Protein AF-A0AAX3ID88-F1 (afdb_monom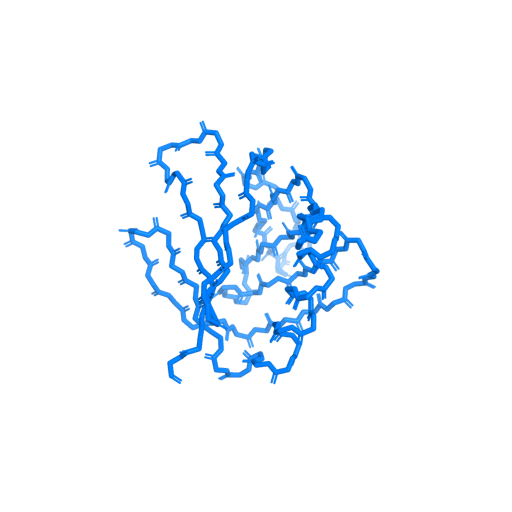er_lite)

Structure (mmCIF, N/CA/C/O backbone):
data_AF-A0AAX3ID88-F1
#
_entry.id   AF-A0AAX3ID88-F1
#
loop_
_atom_site.group_PDB
_atom_site.id
_atom_site.type_symbol
_atom_site.label_atom_id
_atom_site.label_alt_id
_atom_site.label_comp_id
_atom_site.label_asym_id
_atom_site.label_entity_id
_atom_site.label_seq_id
_atom_site.pdbx_PDB_ins_code
_atom_site.Cartn_x
_atom_site.Cartn_y
_atom_site.Cartn_z
_atom_site.occupancy
_atom_site.B_iso_or_equiv
_atom_site.auth_seq_id
_atom_site.auth_comp_id
_atom_site.auth_asym_id
_atom_site.auth_atom_id
_atom_site.pdbx_PDB_model_num
ATOM 1 N N . MET A 1 1 ? -17.822 4.243 21.368 1.00 51.00 1 MET A N 1
ATOM 2 C CA . MET A 1 1 ? -17.293 3.878 20.037 1.00 51.00 1 MET A CA 1
ATOM 3 C C . MET A 1 1 ? -15.966 3.185 20.276 1.00 51.00 1 MET A C 1
ATOM 5 O O . MET A 1 1 ? -15.126 3.793 20.923 1.00 51.00 1 MET A O 1
ATOM 9 N N . SER A 1 2 ? -15.820 1.916 19.883 1.00 64.06 2 SER A N 1
ATOM 10 C CA . SER A 1 2 ? -14.527 1.228 20.003 1.00 64.06 2 SER A CA 1
ATOM 11 C C . SER A 1 2 ? -13.549 1.857 19.016 1.00 64.06 2 SER A C 1
ATOM 13 O O . SER A 1 2 ? -13.912 2.073 17.859 1.00 64.06 2 SER A O 1
ATOM 15 N N . VAL A 1 3 ? -12.346 2.197 19.472 1.00 78.56 3 VAL A N 1
ATOM 16 C CA . VAL A 1 3 ? -11.265 2.638 18.586 1.00 78.56 3 VAL A CA 1
ATOM 17 C C . VAL A 1 3 ? -10.776 1.400 17.834 1.00 78.56 3 VAL A C 1
ATOM 19 O O . VAL A 1 3 ? -10.443 0.408 18.475 1.00 78.56 3 VAL A O 1
ATOM 22 N N . LYS A 1 4 ? -10.789 1.436 16.497 1.00 83.81 4 LYS A N 1
ATOM 23 C CA . LYS A 1 4 ? -10.265 0.343 15.658 1.00 83.81 4 LYS A CA 1
ATOM 24 C C . LYS A 1 4 ? -8.757 0.206 15.852 1.00 83.81 4 LYS A C 1
ATOM 26 O O . LYS A 1 4 ? -8.064 1.233 15.867 1.00 83.81 4 LYS A O 1
ATOM 31 N N . THR A 1 5 ? -8.266 -1.025 15.968 1.00 91.44 5 THR A N 1
ATOM 32 C CA . THR A 1 5 ? -6.824 -1.297 16.076 1.00 91.44 5 THR A CA 1
ATOM 33 C C . THR A 1 5 ? -6.117 -1.095 14.728 1.00 91.44 5 THR A C 1
ATOM 35 O O . THR A 1 5 ? -6.755 -0.760 13.725 1.00 91.44 5 THR A O 1
ATOM 38 N N . ALA A 1 6 ? -4.788 -1.231 14.690 1.00 89.75 6 ALA A N 1
ATOM 39 C CA . ALA A 1 6 ? -4.045 -1.186 13.429 1.00 89.75 6 ALA A CA 1
ATOM 40 C C . ALA A 1 6 ? -4.399 -2.390 12.541 1.00 89.75 6 ALA A C 1
ATOM 42 O O . ALA A 1 6 ? -4.609 -2.223 11.344 1.00 89.75 6 ALA A O 1
ATOM 43 N N . GLU A 1 7 ? -4.571 -3.565 13.145 1.00 92.25 7 GLU A N 1
ATOM 44 C CA . GLU A 1 7 ? -4.982 -4.801 12.481 1.00 92.25 7 GLU A CA 1
ATOM 45 C C . GLU A 1 7 ? -6.370 -4.655 11.852 1.00 92.25 7 GLU A C 1
ATOM 47 O O . GLU A 1 7 ? -6.536 -4.972 10.678 1.00 92.25 7 GLU A O 1
ATOM 52 N N . ASP A 1 8 ? -7.350 -4.104 12.581 1.00 92.25 8 ASP A N 1
ATOM 53 C CA . ASP A 1 8 ? -8.693 -3.853 12.037 1.00 92.25 8 ASP A CA 1
ATOM 54 C C . ASP A 1 8 ? -8.628 -2.962 10.786 1.00 92.25 8 ASP A C 1
ATOM 56 O O . ASP A 1 8 ? -9.271 -3.231 9.769 1.00 92.25 8 ASP A O 1
ATOM 60 N N . LYS A 1 9 ? -7.830 -1.889 10.852 1.00 92.38 9 LYS A N 1
ATOM 61 C CA . LYS A 1 9 ? -7.653 -0.948 9.739 1.00 92.38 9 LYS A CA 1
ATOM 62 C C . LYS A 1 9 ? -6.922 -1.595 8.565 1.00 92.38 9 LYS A C 1
ATOM 64 O O . LYS A 1 9 ? -7.294 -1.334 7.424 1.00 92.38 9 LYS A O 1
ATOM 69 N N . PHE A 1 10 ? -5.929 -2.438 8.836 1.00 93.56 10 PHE A N 1
ATOM 70 C CA . PHE A 1 10 ? -5.205 -3.191 7.819 1.00 93.56 10 PHE A CA 1
ATOM 71 C C . PHE A 1 10 ? -6.124 -4.184 7.095 1.00 93.56 10 PHE A C 1
ATOM 73 O O . PHE A 1 10 ? -6.167 -4.191 5.869 1.00 93.56 10 PHE A O 1
ATOM 80 N N . GLN A 1 11 ? -6.948 -4.946 7.821 1.00 92.69 11 GLN A N 1
ATOM 81 C CA . GLN A 1 11 ? -7.914 -5.860 7.195 1.00 92.69 11 GLN A CA 1
ATOM 82 C C . GLN A 1 11 ? -8.926 -5.108 6.319 1.00 92.69 11 GLN A C 1
ATOM 84 O O . GLN A 1 11 ? -9.231 -5.523 5.197 1.00 92.69 11 GLN A O 1
ATOM 89 N N . GLU A 1 12 ? -9.430 -3.966 6.794 1.00 92.44 12 GLU A N 1
ATOM 90 C CA . GLU A 1 12 ? -10.307 -3.102 5.997 1.00 92.44 12 GLU A CA 1
ATOM 91 C C . GLU A 1 12 ? -9.604 -2.544 4.755 1.00 92.44 12 GLU A C 1
ATOM 93 O O . GLU A 1 12 ? -10.217 -2.458 3.686 1.00 92.44 12 GLU A O 1
ATOM 98 N N . PHE A 1 13 ? -8.317 -2.215 4.876 1.00 93.31 13 PHE A N 1
ATOM 99 C CA . PHE A 1 13 ? -7.480 -1.795 3.763 1.00 93.31 13 PHE A CA 1
ATOM 100 C C . PHE A 1 13 ? -7.303 -2.910 2.728 1.00 93.31 13 PHE A C 1
ATOM 102 O O . PHE A 1 13 ? -7.569 -2.657 1.554 1.00 93.31 13 PHE A O 1
ATOM 109 N N . CYS A 1 14 ? -6.963 -4.140 3.129 1.00 93.19 14 CYS A N 1
ATOM 110 C CA . CYS A 1 14 ? -6.852 -5.297 2.230 1.00 93.19 14 CYS A CA 1
ATOM 111 C C . CYS A 1 14 ? -8.141 -5.514 1.422 1.00 93.19 14 CYS A C 1
ATOM 113 O O . CYS A 1 14 ? -8.109 -5.640 0.195 1.00 93.19 14 CYS A O 1
ATOM 115 N N . LEU A 1 15 ? -9.300 -5.467 2.089 1.00 92.25 15 LEU A N 1
ATOM 116 C CA . LEU A 1 15 ? -10.605 -5.563 1.425 1.00 92.25 15 LEU A CA 1
ATOM 117 C C . LEU A 1 15 ? -10.860 -4.387 0.472 1.00 92.25 15 LEU A C 1
ATOM 119 O O . LEU A 1 15 ? -11.444 -4.560 -0.603 1.00 92.25 15 LEU A O 1
ATOM 123 N N . PHE A 1 16 ? -10.449 -3.180 0.861 1.00 92.56 16 PHE A N 1
ATOM 124 C CA . PHE A 1 16 ? -10.590 -1.980 0.047 1.00 92.56 16 PHE A CA 1
ATOM 125 C C . PHE A 1 16 ? -9.747 -2.049 -1.230 1.00 92.56 16 PHE A C 1
ATOM 127 O O . PHE A 1 16 ? -10.284 -1.781 -2.310 1.00 92.56 16 PHE A O 1
ATOM 134 N N . VAL A 1 17 ? -8.470 -2.420 -1.137 1.00 92.94 17 VAL A N 1
ATOM 135 C CA . VAL A 1 17 ? -7.579 -2.471 -2.303 1.00 92.94 17 VAL A CA 1
ATOM 136 C C . VAL A 1 17 ? -7.961 -3.596 -3.256 1.00 92.94 17 VAL A C 1
ATOM 138 O O . VAL A 1 17 ? -8.036 -3.352 -4.458 1.00 92.94 17 VAL A O 1
ATOM 141 N N . GLU A 1 18 ? -8.343 -4.771 -2.748 1.00 91.31 18 GLU A N 1
ATOM 142 C CA . GLU A 1 18 ? -8.796 -5.885 -3.592 1.00 91.31 18 GLU A CA 1
ATOM 143 C C . GLU A 1 18 ? -10.067 -5.515 -4.370 1.00 91.31 18 GLU A C 1
ATOM 145 O O . GLU A 1 18 ? -10.165 -5.716 -5.585 1.00 91.31 18 GLU A O 1
ATOM 150 N N . LYS A 1 19 ? -11.034 -4.883 -3.692 1.00 92.38 19 LYS A N 1
ATOM 151 C CA . LYS A 1 19 ? -12.298 -4.457 -4.307 1.00 92.38 19 LYS A CA 1
ATOM 152 C C . LYS A 1 19 ? -12.114 -3.366 -5.363 1.00 92.38 19 LYS A C 1
ATOM 154 O O . LYS A 1 19 ? -12.912 -3.288 -6.298 1.00 92.38 19 LYS A O 1
ATOM 159 N N . ASN A 1 20 ? -11.112 -2.501 -5.204 1.00 92.06 20 ASN A N 1
ATOM 160 C CA . ASN A 1 20 ? -10.938 -1.307 -6.033 1.00 92.06 20 ASN A CA 1
ATOM 161 C C . ASN A 1 20 ? -9.676 -1.333 -6.904 1.00 92.06 20 ASN A C 1
ATOM 163 O O . ASN A 1 20 ? -9.365 -0.311 -7.509 1.00 92.06 20 ASN A O 1
ATOM 167 N N . LYS A 1 21 ? -8.979 -2.470 -7.025 1.00 86.94 2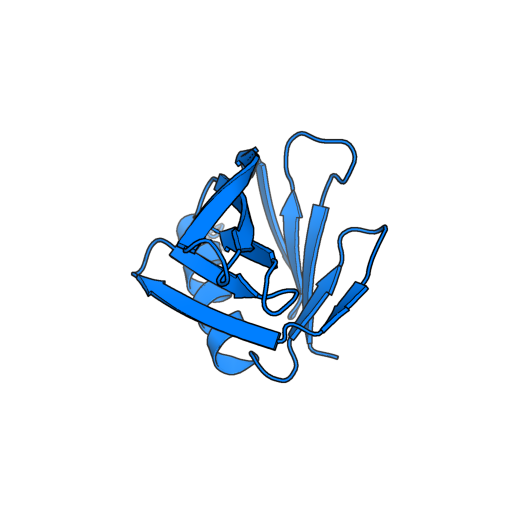1 LYS A N 1
ATOM 168 C CA . LYS A 1 21 ? -7.662 -2.599 -7.677 1.00 86.94 21 LYS A CA 1
ATOM 169 C C . LYS A 1 21 ? -7.495 -1.850 -9.004 1.00 86.94 21 LYS A C 1
ATOM 171 O O . LYS A 1 21 ? -6.491 -1.187 -9.208 1.00 86.94 21 LYS A O 1
ATOM 176 N N . PHE A 1 22 ? -8.506 -1.855 -9.877 1.00 85.38 22 PHE A N 1
ATOM 177 C CA . PHE A 1 22 ? -8.445 -1.192 -11.193 1.00 85.38 22 PHE A CA 1
ATOM 178 C C . PHE A 1 22 ? -8.737 0.320 -11.187 1.00 85.38 22 PHE A C 1
ATOM 180 O O . PHE A 1 22 ? -8.669 0.972 -12.235 1.00 85.38 22 PHE A O 1
ATOM 187 N N . ARG A 1 23 ? -9.109 0.872 -10.032 1.00 91.62 23 ARG A N 1
ATOM 188 C CA . ARG A 1 23 ? -9.448 2.286 -9.803 1.00 91.62 23 ARG A CA 1
ATOM 189 C C . ARG A 1 23 ? -8.621 2.915 -8.680 1.00 91.62 23 ARG A C 1
ATOM 191 O O . ARG A 1 23 ? -8.878 4.054 -8.308 1.00 91.62 23 ARG A O 1
ATOM 198 N N . LEU A 1 24 ? -7.693 2.153 -8.109 1.00 93.94 24 LEU A N 1
ATOM 199 C CA . LEU A 1 24 ? -6.918 2.569 -6.958 1.00 93.94 24 LEU A CA 1
ATOM 200 C C . LEU A 1 24 ? -5.818 3.537 -7.404 1.00 93.94 24 LEU A C 1
ATOM 202 O O . LEU A 1 24 ? -5.058 3.255 -8.331 1.00 93.94 24 LEU A O 1
ATOM 206 N N . MET A 1 25 ? -5.756 4.671 -6.726 1.00 94.75 25 MET A N 1
ATOM 207 C CA . MET A 1 25 ? -4.707 5.672 -6.830 1.00 94.75 25 MET A CA 1
ATOM 208 C C . MET A 1 25 ? -3.843 5.606 -5.576 1.00 94.75 25 MET A C 1
ATOM 210 O O . MET A 1 25 ? -4.339 5.297 -4.488 1.00 94.75 25 MET A O 1
ATOM 214 N N . VAL A 1 26 ? -2.561 5.907 -5.738 1.00 93.25 26 VAL A N 1
ATOM 215 C CA . VAL A 1 26 ? -1.603 6.059 -4.650 1.00 93.25 26 VAL A CA 1
ATOM 216 C C . VAL A 1 26 ? -0.846 7.373 -4.795 1.00 93.25 26 VAL A C 1
ATOM 218 O O . VAL A 1 26 ? -0.415 7.723 -5.893 1.00 93.25 26 VAL A O 1
ATOM 221 N N . ASP A 1 27 ? -0.700 8.091 -3.687 1.00 91.50 27 ASP A N 1
ATOM 222 C CA . ASP A 1 27 ? -0.080 9.414 -3.620 1.00 91.50 27 ASP A CA 1
ATOM 223 C C . ASP A 1 27 ? 0.807 9.528 -2.375 1.00 91.50 27 ASP A C 1
ATOM 225 O O . ASP A 1 27 ? 0.399 9.142 -1.280 1.00 91.50 27 ASP A O 1
ATOM 229 N N . ASN A 1 28 ? 2.014 10.064 -2.528 1.00 86.94 28 ASN A N 1
ATOM 230 C CA . ASN A 1 28 ? 2.930 10.353 -1.420 1.00 86.94 28 ASN A CA 1
ATOM 231 C C . ASN A 1 28 ? 3.293 11.847 -1.293 1.00 86.94 28 ASN A C 1
ATOM 233 O O . ASN A 1 28 ? 4.329 12.205 -0.729 1.00 86.94 28 ASN A O 1
ATOM 237 N N . GLY A 1 29 ? 2.498 12.725 -1.906 1.00 85.25 29 GLY A N 1
ATOM 238 C CA . GLY A 1 29 ? 2.695 14.171 -1.960 1.00 85.25 29 GLY A CA 1
ATOM 239 C C . GLY A 1 29 ? 3.719 14.643 -2.998 1.00 85.25 29 GLY A C 1
ATOM 240 O O . GLY A 1 29 ? 3.766 15.838 -3.292 1.00 85.25 29 GLY A O 1
ATOM 241 N N . ARG A 1 30 ? 4.541 13.748 -3.569 1.00 82.75 30 ARG A N 1
ATOM 242 C CA . ARG A 1 30 ? 5.468 14.071 -4.674 1.00 82.75 30 ARG A CA 1
ATOM 243 C C . ARG A 1 30 ? 5.041 13.450 -5.997 1.00 82.75 30 ARG A C 1
ATOM 245 O O . ARG A 1 30 ? 5.248 14.061 -7.044 1.00 82.75 30 ARG A O 1
ATOM 252 N N . PHE A 1 31 ? 4.485 12.246 -5.957 1.00 83.38 31 PHE A N 1
ATOM 253 C CA . PHE A 1 31 ? 3.910 11.591 -7.119 1.00 83.38 31 PHE A CA 1
ATOM 254 C C . PHE A 1 31 ? 2.542 11.017 -6.774 1.00 83.38 31 PHE A C 1
ATOM 256 O O . PHE A 1 31 ? 2.356 10.432 -5.712 1.00 83.38 31 PHE A O 1
ATOM 263 N N . GLU A 1 32 ? 1.631 11.129 -7.732 1.00 91.62 32 GLU A N 1
ATOM 264 C CA . GLU A 1 32 ? 0.345 10.448 -7.744 1.00 91.62 32 GLU A CA 1
ATOM 265 C C . GLU A 1 32 ? 0.365 9.448 -8.901 1.00 91.62 32 GLU A C 1
ATOM 267 O O . GLU A 1 32 ? 0.843 9.752 -10.003 1.00 91.62 32 GLU A O 1
ATOM 272 N N . ARG A 1 33 ? -0.112 8.228 -8.661 1.00 91.75 33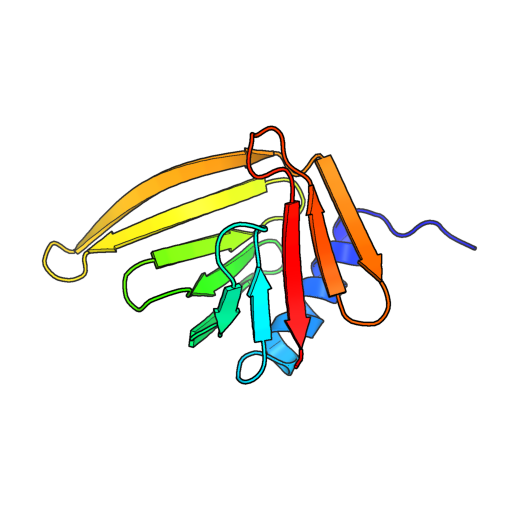 ARG A N 1
ATOM 273 C CA . ARG A 1 33 ? -0.119 7.185 -9.680 1.00 91.75 33 ARG A CA 1
ATOM 274 C C . ARG A 1 33 ? -1.302 6.242 -9.529 1.00 91.75 33 ARG A C 1
ATOM 276 O O . ARG A 1 33 ? -1.713 5.896 -8.428 1.00 91.75 33 ARG A O 1
ATOM 283 N N . LYS A 1 34 ? -1.794 5.754 -10.665 1.00 93.94 34 LYS A N 1
ATOM 284 C CA . LYS A 1 34 ? -2.729 4.634 -10.715 1.00 93.94 34 LYS A CA 1
ATOM 285 C C . LYS A 1 34 ? -2.022 3.308 -10.425 1.00 93.94 34 LYS A C 1
ATOM 287 O O . LYS A 1 34 ? -1.039 2.977 -11.086 1.00 93.94 34 LYS A O 1
ATOM 292 N N . VAL A 1 35 ? -2.560 2.538 -9.489 1.00 93.06 35 VAL A N 1
ATOM 293 C CA . VAL A 1 35 ? -2.107 1.175 -9.191 1.00 93.06 35 VAL A CA 1
ATOM 294 C C . VAL A 1 35 ? -2.373 0.267 -10.390 1.00 93.06 35 VAL A C 1
ATOM 296 O O . VAL A 1 35 ? -3.461 0.287 -10.975 1.00 93.06 35 VAL A O 1
ATOM 299 N N . THR A 1 36 ? -1.372 -0.526 -10.771 1.00 91.88 36 THR A N 1
ATOM 300 C CA . THR A 1 36 ? -1.451 -1.418 -11.938 1.00 91.88 36 THR A CA 1
ATOM 301 C C . THR A 1 36 ? -1.933 -2.815 -11.559 1.00 91.88 36 THR A C 1
ATOM 303 O O . THR A 1 36 ? -2.705 -3.423 -12.301 1.00 91.88 36 THR A O 1
ATOM 306 N N . ARG A 1 37 ? -1.522 -3.305 -10.385 1.00 92.62 37 ARG A N 1
ATOM 307 C CA . ARG A 1 37 ? -1.911 -4.602 -9.824 1.00 92.62 37 ARG A CA 1
ATOM 308 C C . ARG A 1 37 ? -1.916 -4.548 -8.300 1.00 92.62 37 ARG A C 1
ATOM 310 O O . ARG A 1 37 ? -1.132 -3.824 -7.693 1.00 92.62 37 ARG A O 1
ATOM 317 N N . VAL A 1 38 ? -2.797 -5.339 -7.701 1.00 94.19 38 VAL A N 1
ATOM 318 C CA . VAL A 1 38 ? -2.826 -5.621 -6.267 1.00 94.19 38 VAL A CA 1
ATOM 319 C C . VAL A 1 38 ? -2.863 -7.131 -6.115 1.00 94.19 38 VAL A C 1
ATOM 321 O O . VAL A 1 38 ? -3.722 -7.765 -6.728 1.00 94.19 38 VAL A O 1
ATOM 324 N N . ASP A 1 39 ? -1.957 -7.665 -5.305 1.00 92.44 39 ASP A N 1
ATOM 325 C CA . ASP A 1 39 ? -1.908 -9.072 -4.929 1.00 92.44 39 ASP A CA 1
ATOM 326 C C . ASP A 1 39 ? -1.999 -9.159 -3.398 1.00 92.44 39 ASP A C 1
ATOM 328 O O . ASP A 1 39 ? -1.114 -8.694 -2.678 1.00 92.44 39 ASP A O 1
ATOM 332 N N . VAL A 1 40 ? -3.094 -9.721 -2.881 1.00 89.88 40 VAL A N 1
ATOM 333 C CA . VAL A 1 40 ? -3.226 -10.036 -1.450 1.00 89.88 40 VAL A CA 1
ATOM 334 C C . VAL A 1 40 ? -2.538 -11.376 -1.216 1.00 89.88 40 VAL A C 1
ATOM 336 O O . VAL A 1 40 ? -3.024 -12.404 -1.691 1.00 89.88 40 VAL A O 1
ATOM 339 N N . ILE A 1 41 ? -1.387 -11.354 -0.544 1.00 89.81 41 ILE A N 1
ATOM 340 C CA . ILE A 1 41 ? -0.547 -12.544 -0.364 1.00 89.81 41 ILE A CA 1
ATOM 341 C C . ILE A 1 41 ? -1.139 -13.424 0.737 1.00 89.81 41 ILE A C 1
ATOM 343 O O . ILE A 1 41 ? -1.352 -14.620 0.535 1.00 89.81 41 ILE A O 1
ATOM 347 N N . ASP A 1 42 ? -1.454 -12.816 1.878 1.00 85.38 42 ASP A N 1
ATOM 348 C CA . ASP A 1 42 ? -2.087 -13.463 3.022 1.00 85.38 42 ASP A CA 1
ATOM 349 C C . ASP A 1 42 ? -2.850 -12.435 3.881 1.00 85.38 42 ASP A C 1
ATOM 351 O O . ASP A 1 42 ? -3.153 -11.324 3.441 1.00 85.38 42 ASP A O 1
ATOM 355 N N . SER A 1 43 ? -3.224 -12.822 5.104 1.00 85.56 43 SER A N 1
ATOM 356 C CA . SER A 1 43 ? -3.913 -11.944 6.053 1.00 85.56 43 SER A CA 1
ATOM 357 C C . SER A 1 43 ? -3.020 -10.872 6.677 1.00 85.56 43 SER A C 1
ATOM 359 O O . SER A 1 43 ? -3.527 -10.072 7.456 1.00 85.56 43 SER A O 1
ATOM 361 N N . GLU A 1 44 ? -1.723 -10.859 6.395 1.00 89.81 44 GLU A N 1
ATOM 362 C CA . GLU A 1 44 ? -0.730 -9.978 7.016 1.00 89.81 44 GLU A CA 1
ATOM 363 C C . GLU A 1 44 ? -0.005 -9.102 5.990 1.00 89.81 44 GLU A C 1
ATOM 365 O O . GLU A 1 44 ? 0.619 -8.117 6.379 1.00 89.81 44 GLU A O 1
ATOM 370 N N . CYS A 1 45 ? -0.124 -9.409 4.694 1.00 94.62 45 CYS A N 1
ATOM 371 C CA . CYS A 1 45 ? 0.586 -8.710 3.636 1.00 94.62 45 CYS A CA 1
ATOM 372 C C . CYS A 1 45 ? -0.258 -8.480 2.375 1.00 94.62 45 CYS A C 1
ATOM 374 O O . CYS A 1 45 ? -0.869 -9.394 1.807 1.00 94.62 45 CYS A O 1
ATOM 376 N N . VAL A 1 46 ? -0.198 -7.248 1.867 1.00 96.06 46 VAL A N 1
ATOM 377 C CA . VAL A 1 46 ? -0.658 -6.911 0.518 1.00 96.06 46 VAL A CA 1
ATOM 378 C C . VAL A 1 46 ? 0.459 -6.277 -0.298 1.00 96.06 46 VAL A C 1
ATOM 380 O O . VAL A 1 46 ? 1.165 -5.381 0.164 1.00 96.06 46 VAL A O 1
ATOM 383 N N . GLN A 1 47 ? 0.590 -6.732 -1.540 1.00 95.44 47 GLN A N 1
ATOM 384 C CA . GLN A 1 47 ? 1.540 -6.215 -2.508 1.00 95.44 47 GLN A CA 1
ATOM 385 C C . GLN A 1 47 ? 0.817 -5.339 -3.534 1.00 95.44 47 GLN A C 1
ATOM 387 O O . GLN A 1 47 ? -0.143 -5.759 -4.182 1.00 95.44 47 GLN A O 1
ATOM 392 N N . ILE A 1 48 ? 1.293 -4.108 -3.703 1.00 95.00 48 ILE A N 1
ATOM 393 C CA . ILE A 1 48 ? 0.709 -3.111 -4.602 1.00 95.00 48 ILE A CA 1
ATOM 394 C C . ILE A 1 48 ? 1.747 -2.703 -5.641 1.00 95.00 48 ILE A C 1
ATOM 396 O O . ILE A 1 48 ? 2.814 -2.197 -5.303 1.00 95.00 48 ILE A O 1
ATOM 400 N N . TYR A 1 49 ? 1.426 -2.889 -6.916 1.00 93.06 49 TY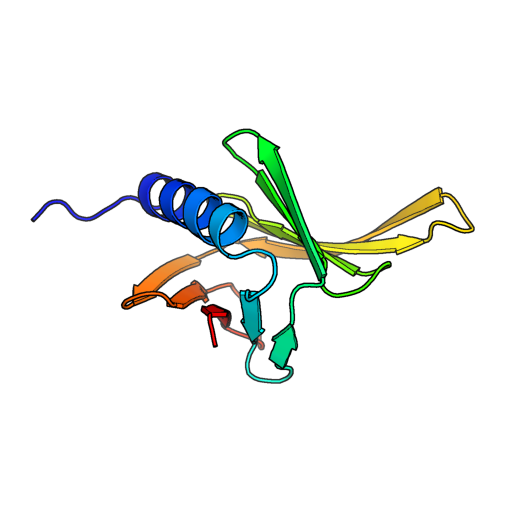R A N 1
ATOM 401 C CA . TYR A 1 49 ? 2.315 -2.567 -8.027 1.00 93.06 49 TYR A CA 1
ATOM 402 C C . TYR A 1 49 ? 2.091 -1.132 -8.505 1.00 93.06 49 TYR A C 1
ATOM 404 O O . TYR A 1 49 ? 0.968 -0.716 -8.815 1.00 93.06 49 TYR A O 1
ATOM 412 N N . LEU A 1 50 ? 3.192 -0.383 -8.567 1.00 90.19 50 LEU A N 1
ATOM 413 C CA . LEU A 1 50 ? 3.259 0.986 -9.083 1.00 90.19 50 LEU A CA 1
ATOM 414 C C . LEU A 1 50 ? 3.722 0.988 -10.549 1.00 90.19 50 LEU A C 1
ATOM 416 O O . LEU A 1 50 ? 3.287 1.810 -11.358 1.00 90.19 50 LEU A O 1
ATOM 420 N N . THR A 1 51 ? 4.603 0.057 -10.903 1.00 90.00 51 THR A N 1
ATOM 421 C CA . THR A 1 51 ? 4.988 -0.290 -12.278 1.00 90.00 51 THR A CA 1
ATOM 422 C C . THR A 1 51 ? 5.124 -1.806 -12.386 1.00 90.00 51 THR A C 1
ATOM 424 O O . THR A 1 51 ? 4.951 -2.518 -11.399 1.00 90.00 51 THR A O 1
ATOM 427 N N . ASP A 1 52 ? 5.484 -2.303 -13.567 1.00 87.19 52 ASP A N 1
ATOM 428 C CA . ASP A 1 52 ? 5.810 -3.723 -13.766 1.00 87.19 52 ASP A CA 1
ATOM 429 C C . ASP A 1 52 ? 7.065 -4.166 -12.979 1.00 87.19 52 ASP A C 1
ATOM 431 O O . ASP A 1 52 ? 7.273 -5.355 -12.739 1.00 87.19 52 ASP A O 1
ATOM 435 N N . GLU A 1 53 ? 7.876 -3.200 -12.541 1.00 91.88 53 GLU A N 1
ATOM 436 C CA . GLU A 1 53 ? 9.183 -3.402 -11.905 1.00 91.88 53 GLU A CA 1
ATOM 437 C C . GLU A 1 53 ? 9.246 -2.810 -10.489 1.00 91.88 53 GLU A C 1
ATOM 439 O O . GLU A 1 53 ? 10.245 -2.966 -9.801 1.00 91.88 53 GLU A O 1
ATOM 444 N N . THR A 1 54 ? 8.218 -2.091 -10.029 1.00 92.19 54 THR A N 1
ATOM 445 C CA . THR A 1 54 ? 8.204 -1.476 -8.694 1.00 92.19 54 THR A CA 1
ATOM 446 C C . THR A 1 54 ? 6.911 -1.790 -7.974 1.00 92.19 54 THR A C 1
ATOM 448 O O . THR A 1 54 ? 5.810 -1.598 -8.501 1.00 92.19 54 THR A O 1
ATOM 451 N N . CYS A 1 55 ? 7.049 -2.251 -6.739 1.00 93.25 55 CYS A N 1
ATOM 452 C CA . CYS A 1 55 ? 5.925 -2.586 -5.886 1.00 93.25 55 CYS A CA 1
ATOM 453 C C . CYS A 1 55 ? 6.187 -2.172 -4.441 1.00 93.25 55 CYS A C 1
ATOM 455 O O . CYS A 1 55 ? 7.319 -1.887 -4.040 1.00 93.25 55 CYS A O 1
ATOM 457 N N . VAL A 1 56 ? 5.103 -2.132 -3.681 1.00 94.06 56 VAL A N 1
ATOM 458 C CA . VAL A 1 56 ? 5.096 -1.828 -2.261 1.00 94.06 56 VAL A CA 1
ATOM 459 C C . VAL A 1 56 ? 4.430 -2.983 -1.536 1.00 94.06 56 VAL A C 1
ATOM 461 O O . VAL A 1 56 ? 3.283 -3.314 -1.842 1.00 94.06 56 VAL A O 1
ATOM 464 N N . PHE A 1 57 ? 5.141 -3.589 -0.595 1.00 95.50 57 PHE A N 1
ATOM 465 C CA . PHE A 1 57 ? 4.569 -4.521 0.366 1.00 95.50 57 PHE A CA 1
ATOM 466 C C . PHE A 1 57 ? 4.104 -3.729 1.577 1.00 95.50 57 PHE A C 1
ATOM 468 O O . PHE A 1 57 ? 4.839 -2.892 2.103 1.00 95.50 57 PHE A O 1
ATOM 475 N N . ILE A 1 58 ? 2.870 -3.969 1.996 1.00 95.25 58 ILE A N 1
ATOM 476 C CA . ILE A 1 58 ? 2.267 -3.300 3.142 1.00 95.25 58 ILE A CA 1
ATOM 477 C C . ILE A 1 58 ? 1.848 -4.378 4.122 1.00 95.25 58 ILE A C 1
ATOM 479 O O . ILE A 1 58 ? 1.056 -5.262 3.783 1.00 95.25 58 ILE A O 1
ATOM 483 N N . TYR A 1 59 ? 2.376 -4.251 5.329 1.00 94.81 59 TYR A N 1
ATOM 484 C CA . TYR A 1 59 ? 2.033 -5.034 6.501 1.00 94.81 59 TYR A CA 1
ATOM 485 C C . TYR A 1 59 ? 1.292 -4.141 7.502 1.00 94.81 59 TYR A C 1
ATOM 487 O O . TYR A 1 59 ? 1.087 -2.947 7.267 1.00 94.81 59 TYR A O 1
ATOM 495 N N . VAL A 1 60 ? 0.893 -4.705 8.641 1.00 93.81 60 VAL A N 1
ATOM 496 C CA . VAL A 1 60 ? 0.198 -3.950 9.697 1.00 93.81 60 VAL A CA 1
ATOM 497 C C . VAL A 1 60 ? 1.051 -2.786 10.219 1.00 93.81 60 VAL A C 1
ATOM 499 O O . VAL A 1 60 ? 0.536 -1.684 10.421 1.00 93.81 60 VAL A O 1
ATOM 502 N N . ASP A 1 61 ? 2.344 -3.019 10.431 1.00 92.81 61 ASP A N 1
ATOM 503 C CA . ASP A 1 61 ? 3.268 -2.099 11.099 1.00 92.81 61 ASP A CA 1
ATOM 504 C C . ASP A 1 61 ? 4.456 -1.679 10.227 1.00 92.81 61 ASP A C 1
ATOM 506 O O . ASP A 1 61 ? 5.273 -0.877 10.669 1.00 92.81 61 ASP A O 1
ATOM 510 N N . THR A 1 62 ? 4.558 -2.195 9.002 1.00 92.88 62 THR A N 1
ATOM 511 C CA . THR A 1 62 ? 5.739 -2.032 8.151 1.00 92.88 62 THR A CA 1
ATOM 512 C C . THR A 1 62 ? 5.340 -1.834 6.694 1.00 92.88 62 THR A C 1
ATOM 514 O O . THR A 1 62 ? 4.354 -2.399 6.216 1.00 92.88 62 THR A O 1
ATOM 517 N N . ILE A 1 63 ? 6.124 -1.041 5.971 1.00 92.81 63 ILE A N 1
ATOM 518 C CA . ILE A 1 63 ? 6.016 -0.860 4.528 1.00 92.81 63 ILE A CA 1
ATOM 519 C C . ILE A 1 63 ? 7.372 -1.089 3.867 1.00 92.81 63 ILE A C 1
ATOM 521 O O . ILE A 1 63 ? 8.384 -0.579 4.339 1.00 92.81 63 ILE A O 1
ATOM 525 N N . GLU A 1 64 ? 7.397 -1.827 2.760 1.00 93.00 64 GLU A N 1
ATOM 526 C CA . GLU A 1 64 ? 8.623 -2.126 2.021 1.00 93.00 64 GLU A CA 1
ATOM 527 C C . GLU A 1 64 ? 8.476 -1.759 0.547 1.00 93.00 64 GLU A C 1
ATOM 529 O O . GLU A 1 64 ? 7.563 -2.219 -0.137 1.00 93.00 64 GLU A O 1
ATOM 534 N N . TYR A 1 65 ? 9.398 -0.945 0.041 1.00 91.44 65 TYR A N 1
ATOM 535 C CA . TYR A 1 65 ? 9.501 -0.616 -1.376 1.00 91.44 65 TYR A CA 1
ATOM 536 C C . TYR A 1 65 ? 10.533 -1.510 -2.037 1.00 91.44 65 TYR A C 1
ATOM 538 O O . TYR A 1 65 ? 11.683 -1.592 -1.594 1.00 91.44 65 TYR A O 1
ATOM 546 N N . VAL A 1 66 ? 10.134 -2.127 -3.141 1.00 94.44 66 VAL A N 1
ATOM 547 C CA . VAL A 1 66 ? 10.937 -3.139 -3.816 1.00 94.44 66 VAL A CA 1
ATOM 548 C C . VAL A 1 66 ? 10.994 -2.863 -5.311 1.00 94.44 66 VAL A C 1
ATOM 550 O O . VAL A 1 66 ? 9.982 -2.534 -5.938 1.00 94.44 66 VAL A O 1
ATOM 553 N N . TYR A 1 67 ? 12.190 -3.029 -5.873 1.00 94.19 67 TYR A N 1
ATOM 554 C CA . TYR A 1 67 ? 12.422 -3.105 -7.310 1.00 94.19 67 TYR A CA 1
ATOM 555 C C . TYR A 1 67 ? 12.581 -4.568 -7.731 1.00 94.19 67 TYR A C 1
ATOM 557 O O . TYR A 1 67 ? 13.338 -5.318 -7.109 1.00 94.19 67 TYR A O 1
ATOM 565 N N . ILE A 1 68 ? 11.865 -4.963 -8.778 1.00 91.31 68 ILE A N 1
ATOM 566 C CA . ILE A 1 68 ? 11.874 -6.301 -9.360 1.00 91.31 68 ILE A CA 1
ATOM 567 C C . ILE A 1 68 ? 12.447 -6.193 -10.767 1.00 91.31 68 ILE A C 1
ATOM 569 O O . ILE A 1 68 ? 11.843 -5.582 -11.649 1.00 91.31 68 ILE A O 1
ATOM 573 N N . ASP A 1 69 ? 13.590 -6.837 -10.971 1.00 88.12 69 ASP A N 1
ATOM 574 C CA . ASP A 1 69 ? 14.208 -7.001 -12.276 1.00 88.12 69 ASP A CA 1
ATOM 575 C C . ASP A 1 69 ? 13.957 -8.424 -12.781 1.00 88.12 69 ASP A C 1
ATOM 577 O O . ASP A 1 69 ? 14.613 -9.388 -12.375 1.00 88.12 69 ASP A O 1
ATOM 581 N N . TRP A 1 70 ? 12.987 -8.557 -13.683 1.00 81.25 70 TRP A N 1
ATOM 582 C CA . TRP A 1 70 ? 12.628 -9.843 -14.279 1.00 81.25 70 TRP A CA 1
ATOM 583 C C . TRP A 1 70 ? 13.677 -10.364 -15.266 1.00 81.25 70 TRP A C 1
ATOM 585 O O . TRP A 1 70 ? 13.702 -11.562 -15.536 1.00 81.25 70 TRP A O 1
ATOM 595 N N . VAL A 1 71 ? 14.539 -9.497 -15.809 1.00 86.50 71 VAL A N 1
ATOM 596 C CA . VAL A 1 71 ? 15.589 -9.899 -16.758 1.00 86.50 71 VAL A CA 1
ATOM 597 C C . VAL A 1 71 ? 16.676 -10.682 -16.035 1.00 86.50 71 VAL A C 1
ATOM 599 O O . VAL A 1 71 ? 17.204 -11.652 -16.580 1.00 86.50 71 VAL A O 1
ATOM 602 N N . PHE A 1 72 ? 16.991 -10.278 -14.805 1.00 87.12 72 PHE A N 1
ATOM 603 C CA . PHE A 1 72 ? 18.018 -10.924 -13.990 1.00 87.12 72 PHE A CA 1
ATOM 604 C C . PHE A 1 72 ? 17.463 -11.755 -12.830 1.00 87.12 72 PHE A C 1
ATOM 606 O O . PHE A 1 72 ? 18.255 -12.240 -12.024 1.00 87.12 72 PHE A O 1
ATOM 613 N N . GLU A 1 73 ? 16.139 -11.920 -12.747 1.00 83.94 73 GLU A N 1
ATOM 614 C CA . GLU A 1 73 ? 15.435 -12.606 -11.651 1.00 83.94 73 GLU A CA 1
ATOM 615 C C . GLU A 1 73 ? 15.844 -12.069 -10.266 1.00 83.94 73 GLU A C 1
ATOM 617 O O . GLU A 1 73 ? 15.992 -12.812 -9.294 1.00 83.94 73 GLU A O 1
ATOM 622 N N . GLN A 1 74 ? 16.061 -10.755 -10.177 1.00 85.69 74 GLN A N 1
ATOM 623 C CA . GLN A 1 74 ? 16.543 -10.093 -8.969 1.00 85.69 74 GLN A CA 1
ATOM 624 C C . GLN A 1 74 ? 15.452 -9.253 -8.322 1.00 85.69 74 GLN A C 1
ATOM 626 O O . GLN A 1 74 ? 14.677 -8.562 -8.980 1.00 85.69 74 GLN A O 1
ATOM 631 N N . VAL A 1 75 ? 15.445 -9.280 -6.994 1.00 87.88 75 VAL A N 1
ATOM 632 C CA . VAL A 1 75 ? 14.573 -8.460 -6.161 1.00 87.88 75 VAL A CA 1
ATOM 633 C C . VAL A 1 75 ? 15.461 -7.651 -5.229 1.00 87.88 75 VAL A C 1
ATOM 635 O O . VAL A 1 75 ? 16.280 -8.211 -4.501 1.00 87.88 75 VAL A O 1
ATOM 638 N N . SER A 1 76 ? 15.326 -6.329 -5.281 1.00 90.81 76 SER A N 1
ATOM 639 C CA . SER A 1 76 ? 16.100 -5.401 -4.459 1.00 90.81 76 SER A CA 1
ATOM 640 C C . SER A 1 76 ? 15.177 -4.598 -3.556 1.00 90.81 76 SER A C 1
ATOM 642 O O . SER A 1 76 ? 14.320 -3.854 -4.038 1.00 90.81 76 SER A O 1
ATOM 644 N N . ASN A 1 77 ? 15.393 -4.699 -2.244 1.00 90.06 77 ASN A N 1
ATOM 645 C CA . ASN A 1 77 ? 14.746 -3.820 -1.276 1.00 90.06 77 ASN A CA 1
ATOM 646 C C . ASN A 1 77 ? 15.317 -2.414 -1.439 1.00 90.06 77 ASN A C 1
ATOM 648 O O . ASN A 1 77 ? 16.488 -2.167 -1.152 1.00 90.06 77 ASN A O 1
ATOM 652 N N . LEU A 1 78 ? 14.482 -1.495 -1.912 1.00 87.94 78 LEU A N 1
ATOM 653 C CA . LEU A 1 78 ? 14.833 -0.084 -2.001 1.00 87.94 78 LEU A CA 1
ATOM 654 C C . LEU A 1 78 ? 14.773 0.551 -0.617 1.00 87.94 78 LEU A C 1
ATOM 656 O O . LEU A 1 78 ? 15.586 1.421 -0.301 1.00 87.94 78 LEU A O 1
ATOM 660 N N . ARG A 1 79 ? 13.781 0.139 0.185 1.00 87.19 79 ARG A N 1
ATOM 661 C CA . ARG A 1 79 ? 13.479 0.766 1.466 1.00 87.19 79 ARG A CA 1
ATOM 662 C C . ARG A 1 79 ? 12.505 -0.049 2.317 1.00 87.19 79 ARG A C 1
ATOM 664 O O . ARG A 1 79 ? 11.630 -0.703 1.762 1.00 87.19 79 ARG A O 1
ATOM 671 N N . SER A 1 80 ? 12.624 0.060 3.640 1.00 89.19 80 SER A N 1
ATOM 672 C CA . SER A 1 80 ? 11.658 -0.447 4.619 1.00 89.19 80 SER A CA 1
ATOM 673 C C . SER A 1 80 ? 11.449 0.597 5.719 1.00 89.19 80 SER A C 1
ATOM 675 O O . SER A 1 80 ? 12.430 1.172 6.197 1.00 89.19 80 SER A O 1
ATOM 677 N N . ASP A 1 81 ? 10.199 0.866 6.095 1.00 89.75 81 ASP A N 1
ATOM 678 C CA . ASP A 1 81 ? 9.844 1.806 7.162 1.00 89.75 81 ASP A CA 1
ATOM 679 C C . ASP A 1 81 ? 8.747 1.249 8.068 1.00 89.75 81 ASP A C 1
ATOM 681 O O . ASP A 1 81 ? 7.824 0.574 7.614 1.00 89.75 81 ASP A O 1
ATOM 685 N N . GLY A 1 82 ? 8.800 1.624 9.346 1.00 90.00 82 GLY A N 1
ATOM 686 C CA . GLY A 1 82 ? 7.712 1.373 10.285 1.00 90.00 82 GLY A CA 1
ATOM 687 C C . GLY A 1 82 ? 6.534 2.329 10.070 1.00 90.00 82 GLY A C 1
ATOM 688 O O . GLY A 1 82 ? 6.710 3.550 9.992 1.00 90.00 82 GLY A O 1
ATOM 689 N N . ILE A 1 83 ? 5.324 1.778 10.030 1.00 90.75 83 ILE A N 1
ATOM 690 C CA . ILE A 1 83 ? 4.061 2.512 10.023 1.00 90.75 83 ILE A CA 1
ATOM 691 C C . ILE A 1 83 ? 3.762 2.969 11.452 1.00 90.75 83 ILE A C 1
ATOM 693 O O . ILE A 1 83 ? 3.497 2.177 12.354 1.00 90.75 83 ILE A O 1
ATOM 697 N N . LYS A 1 84 ? 3.754 4.285 11.649 1.00 90.31 84 LYS A N 1
ATOM 698 C CA . LYS A 1 84 ? 3.396 4.932 12.916 1.00 90.31 84 LYS A CA 1
ATOM 699 C C . LYS A 1 84 ? 1.897 4.953 13.139 1.00 90.31 84 LYS A C 1
ATOM 701 O O . LYS A 1 84 ? 1.427 4.770 14.261 1.00 90.31 84 LYS A O 1
ATOM 706 N N . GLN A 1 85 ? 1.148 5.246 12.080 1.00 89.75 85 GLN A N 1
ATOM 707 C CA . GLN A 1 85 ? -0.278 5.486 12.194 1.00 89.75 85 GLN A CA 1
ATOM 708 C C . GLN A 1 85 ? -1.013 5.186 10.893 1.00 89.75 85 GLN A C 1
ATOM 710 O O . GLN A 1 85 ? -0.604 5.584 9.806 1.00 89.75 85 GLN A O 1
ATOM 715 N N . TRP A 1 86 ? -2.166 4.541 11.057 1.00 92.06 86 TRP A N 1
ATOM 716 C CA . TRP A 1 86 ? -3.180 4.381 10.026 1.00 92.06 86 TRP A CA 1
ATOM 717 C C . TRP A 1 86 ? -4.277 5.431 10.206 1.00 92.06 86 TRP A C 1
ATOM 719 O O . TRP A 1 86 ? -5.004 5.413 11.215 1.00 92.06 86 TRP A O 1
ATOM 729 N N . ASN A 1 87 ? -4.435 6.299 9.211 1.00 90.75 87 ASN A N 1
ATOM 730 C CA . ASN A 1 87 ? -5.503 7.290 9.127 1.00 90.75 87 ASN A CA 1
ATOM 731 C C . ASN A 1 87 ? -6.510 6.861 8.052 1.00 90.75 87 ASN A C 1
ATOM 733 O O . ASN A 1 87 ? -6.139 6.568 6.920 1.00 90.75 87 ASN A O 1
ATOM 737 N N . VAL A 1 88 ? -7.793 6.784 8.413 1.00 87.81 88 VAL A N 1
ATOM 738 C CA . VAL A 1 88 ? -8.854 6.308 7.511 1.00 87.81 88 VAL A CA 1
ATOM 739 C C . VAL A 1 88 ? -9.959 7.353 7.445 1.00 87.81 88 VAL A C 1
ATOM 741 O O . VAL A 1 88 ? -10.604 7.640 8.455 1.00 87.81 88 VAL A O 1
ATOM 744 N N . ALA A 1 89 ? -10.192 7.910 6.257 1.00 84.56 89 ALA A N 1
ATOM 745 C CA . ALA A 1 89 ? -11.193 8.949 6.031 1.00 84.56 89 ALA A CA 1
ATOM 746 C C . ALA A 1 89 ? -12.040 8.648 4.788 1.00 84.56 89 ALA A C 1
ATOM 748 O O . ALA A 1 89 ? -11.569 8.744 3.657 1.00 84.56 89 ALA A O 1
ATOM 749 N N . SER A 1 90 ? -13.323 8.332 4.995 1.00 79.19 90 SER A N 1
ATOM 750 C CA . SER A 1 90 ? -14.319 7.962 3.969 1.00 79.19 90 SER A CA 1
ATOM 751 C C . SER A 1 90 ? -13.930 6.754 3.101 1.00 79.19 90 SER A C 1
ATOM 753 O O . SER A 1 90 ? -14.536 5.694 3.227 1.00 79.19 90 SER A O 1
ATOM 755 N N . LYS A 1 91 ? -12.951 6.925 2.206 1.00 78.94 91 LYS A N 1
ATOM 756 C CA . LYS A 1 91 ? -12.382 5.928 1.278 1.00 78.94 91 LYS A CA 1
ATOM 757 C C . LYS A 1 91 ? -10.905 6.211 0.954 1.00 78.94 91 LYS A C 1
ATOM 759 O O . LYS A 1 91 ? -10.401 5.743 -0.062 1.00 78.94 91 LYS A O 1
ATOM 764 N N . LYS A 1 92 ? -10.248 7.024 1.781 1.00 90.38 92 LYS A N 1
ATOM 765 C CA . LYS A 1 92 ? -8.822 7.316 1.721 1.00 90.38 92 LYS A CA 1
ATOM 766 C C . LYS A 1 92 ? -8.151 6.637 2.911 1.00 90.38 92 LYS A C 1
ATOM 768 O O . LYS A 1 92 ? -8.586 6.845 4.046 1.00 90.38 92 LYS A O 1
ATOM 773 N N . TYR A 1 93 ? -7.143 5.824 2.635 1.00 93.25 93 TYR A N 1
ATOM 774 C CA . TYR A 1 93 ? -6.279 5.206 3.636 1.00 93.25 93 TYR A CA 1
ATOM 775 C C . TYR A 1 93 ? -4.919 5.872 3.561 1.00 93.25 93 TYR A C 1
ATOM 777 O O . TYR A 1 93 ? -4.339 5.939 2.484 1.00 93.25 93 TYR A O 1
ATOM 785 N N . GLU A 1 94 ? -4.424 6.376 4.679 1.00 93.00 94 GLU A N 1
ATOM 786 C CA . GLU A 1 94 ? -3.141 7.064 4.746 1.00 93.00 94 GLU A CA 1
ATOM 787 C C . GLU A 1 94 ? -2.256 6.388 5.793 1.00 93.00 94 GLU A C 1
ATOM 789 O O . GLU A 1 94 ? -2.665 6.196 6.943 1.00 93.00 94 GLU A O 1
ATOM 794 N N . LEU A 1 95 ? -1.048 6.027 5.371 1.00 92.31 95 LEU A N 1
ATOM 795 C CA . LEU A 1 95 ? -0.003 5.434 6.197 1.00 92.31 95 LEU A CA 1
ATOM 796 C C . LEU A 1 95 ? 1.006 6.508 6.549 1.00 92.3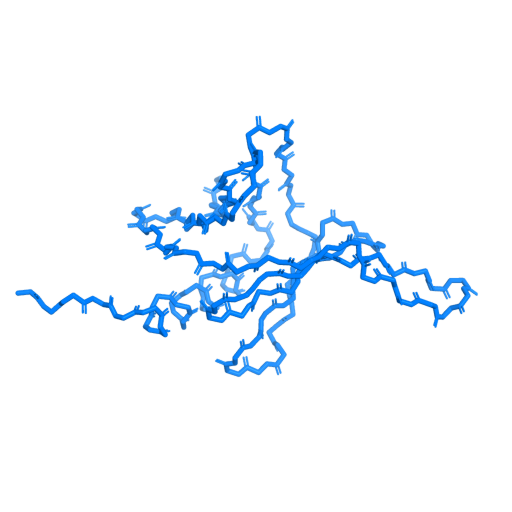1 95 LEU A C 1
ATOM 798 O O . LEU A 1 95 ? 1.645 7.040 5.647 1.00 92.31 95 LEU A O 1
ATOM 802 N N . GLU A 1 96 ? 1.172 6.809 7.830 1.00 90.00 96 GLU A N 1
ATOM 803 C CA . GLU A 1 96 ? 2.233 7.698 8.308 1.00 90.00 96 GLU A CA 1
ATOM 804 C C .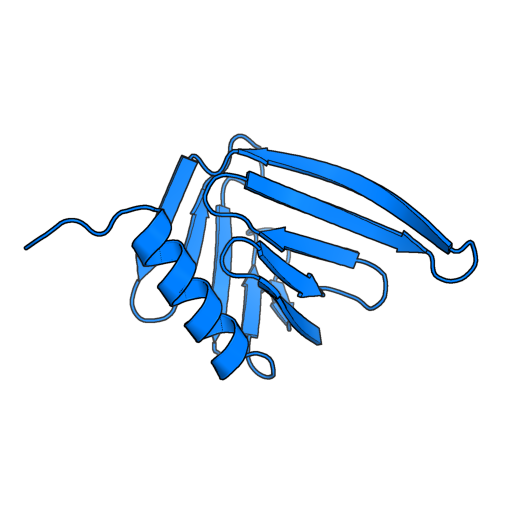 GLU A 1 96 ? 3.468 6.880 8.716 1.00 90.00 96 GLU A C 1
ATOM 806 O O . GLU A 1 96 ? 3.331 5.907 9.456 1.00 90.00 96 GLU A O 1
ATOM 811 N N . TYR A 1 97 ? 4.664 7.262 8.258 1.00 85.25 97 TYR A N 1
ATOM 812 C CA . TYR A 1 97 ? 5.938 6.563 8.525 1.00 85.25 97 TYR A CA 1
ATOM 813 C C . TYR A 1 97 ? 7.111 7.550 8.711 1.00 85.25 97 TYR A C 1
ATOM 815 O O . TYR A 1 97 ? 6.963 8.749 8.482 1.00 85.25 97 TYR A O 1
ATOM 823 N N . GLU A 1 98 ? 8.266 7.075 9.202 1.00 68.31 98 GLU A N 1
ATOM 824 C CA . GLU A 1 98 ? 9.338 7.882 9.837 1.00 68.31 98 GLU A CA 1
ATOM 825 C C . GLU A 1 98 ? 10.135 8.888 8.967 1.00 68.31 98 GLU A C 1
ATOM 827 O O . GLU A 1 98 ? 11.112 9.449 9.457 1.00 68.31 98 GLU A O 1
ATOM 832 N N . ASP A 1 99 ? 9.746 9.205 7.734 1.00 64.44 99 ASP A N 1
ATOM 833 C CA . ASP A 1 99 ? 10.645 9.892 6.786 1.00 64.44 99 ASP A CA 1
ATOM 834 C C . ASP A 1 99 ? 10.077 11.163 6.120 1.00 64.44 99 ASP A C 1
ATOM 836 O O . ASP A 1 99 ? 8.928 11.544 6.335 1.00 64.44 99 ASP A O 1
ATOM 840 N N . GLU A 1 100 ? 10.884 11.817 5.271 1.00 56.78 100 GLU A N 1
ATOM 841 C CA . GLU A 1 100 ? 10.575 13.016 4.480 1.00 56.78 100 GLU A CA 1
ATOM 842 C C . GLU A 1 100 ? 9.244 12.969 3.723 1.00 56.78 100 GLU A C 1
ATOM 844 O O . GLU A 1 100 ? 8.597 14.007 3.572 1.00 56.78 100 GLU A O 1
ATOM 849 N N . PHE A 1 101 ? 8.839 11.795 3.228 1.00 59.50 101 PHE A N 1
ATOM 850 C CA . PHE A 1 101 ? 7.584 11.636 2.484 1.00 59.50 101 PHE A CA 1
ATOM 851 C C . PHE A 1 101 ? 6.355 11.667 3.392 1.00 59.50 101 PHE A C 1
ATOM 853 O O . PHE A 1 101 ? 5.274 11.956 2.895 1.00 59.50 101 PHE A O 1
ATOM 860 N N . LYS A 1 102 ? 6.544 11.449 4.703 1.00 75.44 102 LYS A N 1
ATOM 861 C CA . LYS A 1 102 ? 5.591 11.466 5.826 1.00 75.44 102 LYS A CA 1
ATOM 862 C C . LYS A 1 102 ? 4.345 10.599 5.691 1.00 75.44 102 LYS A C 1
ATOM 864 O O . LYS A 1 102 ? 3.886 10.091 6.706 1.00 75.44 102 LYS A O 1
ATOM 869 N N . THR A 1 103 ? 3.763 10.446 4.508 1.00 88.44 103 THR A N 1
ATOM 870 C CA . THR A 1 103 ? 2.457 9.829 4.326 1.00 88.44 103 THR A CA 1
ATOM 871 C C . THR A 1 103 ? 2.320 9.172 2.954 1.00 88.44 103 THR A C 1
ATOM 873 O O . THR A 1 103 ? 2.657 9.774 1.938 1.00 88.44 103 THR A O 1
ATOM 876 N N . LEU A 1 104 ? 1.765 7.960 2.913 1.00 91.50 104 LEU A N 1
ATOM 877 C CA . LEU A 1 104 ? 1.356 7.276 1.684 1.00 91.50 104 LEU A CA 1
ATOM 878 C C . LEU A 1 104 ? -0.158 7.100 1.696 1.00 91.50 104 LEU A C 1
ATOM 880 O O . LEU A 1 104 ? -0.709 6.468 2.593 1.00 91.50 104 LEU A O 1
ATOM 884 N N . SER A 1 105 ? -0.820 7.684 0.709 1.00 93.62 105 SER A N 1
ATOM 885 C CA . SER A 1 105 ? -2.269 7.758 0.580 1.00 93.62 105 SER A CA 1
ATOM 886 C C . SER A 1 105 ? -2.777 6.807 -0.492 1.00 93.62 105 SER A C 1
ATOM 888 O O . SER A 1 105 ? -2.250 6.806 -1.595 1.00 93.62 105 SER A O 1
ATOM 890 N N . PHE A 1 106 ? -3.863 6.094 -0.214 1.00 94.31 106 PHE A N 1
ATOM 891 C CA . PHE A 1 106 ? -4.572 5.219 -1.143 1.00 94.31 106 PHE A CA 1
ATOM 892 C C . PHE A 1 106 ? -6.040 5.624 -1.225 1.00 94.31 106 PHE A C 1
ATOM 894 O O . PHE A 1 106 ? -6.715 5.698 -0.197 1.00 94.31 106 PHE A O 1
ATOM 901 N N . TYR A 1 107 ? -6.554 5.876 -2.427 1.00 94.56 107 TYR A N 1
ATOM 902 C CA . TYR A 1 107 ? -7.944 6.296 -2.643 1.00 94.56 107 TYR A CA 1
ATOM 903 C C . TYR A 1 107 ? -8.459 5.880 -4.018 1.00 94.56 107 TYR A C 1
ATOM 905 O O . TYR A 1 107 ? -7.722 5.387 -4.864 1.00 94.56 107 TYR A O 1
ATOM 913 N N . VAL A 1 108 ? -9.761 6.055 -4.221 1.00 92.19 108 VAL A N 1
ATOM 914 C CA . VAL A 1 108 ? -10.430 5.829 -5.502 1.00 92.19 108 VAL A CA 1
ATOM 915 C C . VAL A 1 108 ? -10.820 7.180 -6.083 1.00 92.19 108 VAL A C 1
ATOM 917 O O . VAL A 1 108 ? -11.449 7.963 -5.371 1.00 92.19 108 VAL A O 1
ATOM 920 N N . ASP A 1 109 ? -10.474 7.402 -7.351 1.00 79.94 109 ASP A N 1
ATOM 921 C CA . ASP A 1 109 ? -11.002 8.497 -8.182 1.00 79.94 109 ASP A CA 1
ATOM 922 C C . ASP A 1 109 ? -12.457 8.215 -8.629 1.00 79.94 109 ASP A C 1
ATOM 924 O O . ASP A 1 109 ? -12.789 7.045 -8.988 1.00 79.94 109 ASP A O 1
#

Radius of gyration: 13.53 Å; chains: 1; bounding box: 35×28×37 Å

Secondary structure (DSSP, 8-state):
-PPP-HHHHHHHHHHHHHHHGGGEEEE-SS-EEE--EEEE-SSS-EEEESSSSEEEEE-SSEEEEEEEETTTTEEEEEEEEEEEEEEEETTEEEEEESSTT-EEEEEE-

pLDDT: mean 88.62, std 7.98, range [51.0, 96.06]

Sequence (109 aa):
MSVKTAEDKFQEFCLFVEKNKFRLMVDNGRFERKVTRVDVIDSECVQIYLTDETCVFIYVDTIEYVYIDWVFEQVSNLRSDGIKQWNVASKKYELEYEDEFKTLSFYVD

Foldseek 3Di:
DDDQDLLNLLQVVLVLCVVCVQQKWKDLPVDIARWPDWDDPDSFWIWTHRDPFWIWIDGSFKIWIWGADPVVRDIDTPDMWTFPDWDDDPFKTWTATDDPSRIMIMGGD

Organism: NCBI:txid47883